Protein AF-H2B1N0-F1 (afdb_monomer_lite)

InterPro domains:
  IPR020366 INO80 complex subunit Ies5 [PF17335] (10-124)

Foldseek 3Di:
DDPVVVVVVVVVVVVVVVVVVVVVVVVVVVVVVVVVVVVVVVVVVVVVVVVVVVVVVVVPPDDDDDQDDPVVCVVPVVSVVVVVVVVVVVVVPVVDPPPPPDPPVCPVVVVCVVPDDPDPPPVD

Organism: Kazachstania africana (strain ATCC 22294 / BCRC 22015 / CBS 2517 / CECT 1963 / NBRC 1671 / NRRL Y-8276) (NCBI:txid1071382)

Secondary structure (DSSP, 8-state):
--HHHHHHHHHHHHHHHHHHHHHHHHHHHHHHHHHHHHHHHHHHHHHHHHHHHHHHHHH--S----PPPHHHHHH-GGGHHHHHHHHHHHHHHHT--------GGGHHHHHHHHHS-SSTTTT-

Radius of gyration: 36.0 Å; chains: 1; bounding box: 67×30×102 Å

pLDDT: mean 82.2, std 14.78, range [47.62, 98.19]

Structure (mmCIF, N/CA/C/O backbone):
data_AF-H2B1N0-F1
#
_entry.id   AF-H2B1N0-F1
#
loop_
_atom_site.group_PDB
_atom_site.id
_atom_site.type_symbol
_atom_site.label_atom_id
_atom_site.label_alt_id
_atom_site.label_comp_id
_atom_site.label_asym_id
_atom_site.label_entity_id
_atom_site.label_seq_id
_atom_site.pdbx_PDB_ins_code
_atom_site.Cartn_x
_atom_site.Cartn_y
_atom_site.Cartn_z
_atom_site.occupancy
_atom_site.B_iso_or_equiv
_atom_site.auth_seq_id
_atom_site.auth_comp_id
_atom_site.auth_asym_id
_atom_site.auth_atom_id
_atom_site.pdbx_PDB_model_num
ATOM 1 N N . MET A 1 1 ? 41.262 -1.307 -49.501 1.00 57.81 1 MET A N 1
ATOM 2 C CA . MET A 1 1 ? 39.839 -0.906 -49.594 1.00 57.81 1 MET A CA 1
ATOM 3 C C . MET A 1 1 ? 39.792 0.544 -50.059 1.00 57.81 1 MET A C 1
ATOM 5 O O . MET A 1 1 ? 40.590 1.319 -49.550 1.00 57.81 1 MET A O 1
ATOM 9 N N . SER A 1 2 ? 38.952 0.904 -51.036 1.00 73.31 2 SER A N 1
ATOM 10 C CA . SER A 1 2 ? 38.881 2.285 -51.556 1.00 73.31 2 SER A CA 1
ATOM 11 C C . SER A 1 2 ? 38.254 3.247 -50.542 1.00 73.31 2 SER A C 1
ATOM 13 O O . SER A 1 2 ? 37.349 2.851 -49.804 1.00 73.31 2 SER A O 1
ATOM 15 N N . SER A 1 3 ? 38.693 4.511 -50.529 1.00 78.75 3 SER A N 1
ATOM 16 C CA . SER A 1 3 ? 38.183 5.564 -49.629 1.00 78.75 3 SER A CA 1
ATOM 17 C C . SER A 1 3 ? 36.662 5.721 -49.687 1.00 78.75 3 SER A C 1
ATOM 19 O O . SER A 1 3 ? 36.022 5.949 -48.662 1.00 78.75 3 SER A O 1
ATOM 21 N N . ASP A 1 4 ? 36.070 5.517 -50.862 1.00 80.94 4 ASP A N 1
ATOM 22 C CA . ASP A 1 4 ? 34.624 5.632 -51.074 1.00 80.94 4 ASP A CA 1
ATOM 23 C C . ASP A 1 4 ? 33.834 4.535 -50.352 1.00 80.94 4 ASP A C 1
ATOM 25 O O . ASP A 1 4 ? 32.740 4.779 -49.841 1.00 80.94 4 ASP A O 1
ATOM 29 N N . SER A 1 5 ? 34.417 3.339 -50.215 1.00 84.56 5 SER A N 1
ATOM 30 C CA . SER A 1 5 ? 33.816 2.247 -49.443 1.00 84.56 5 SER A CA 1
ATOM 31 C C . SER A 1 5 ? 33.788 2.563 -47.948 1.00 84.56 5 SER A C 1
ATOM 33 O O . SER A 1 5 ? 32.838 2.186 -47.265 1.00 84.56 5 SER A O 1
ATOM 35 N N . VAL A 1 6 ? 34.818 3.242 -47.436 1.00 86.81 6 VAL A N 1
ATOM 36 C CA . VAL A 1 6 ? 34.906 3.636 -46.021 1.00 86.81 6 VAL A CA 1
ATOM 37 C C . VAL A 1 6 ? 33.927 4.771 -45.729 1.00 86.81 6 VAL A C 1
ATOM 39 O O . VAL A 1 6 ? 33.186 4.713 -44.750 1.00 86.81 6 VAL A O 1
ATOM 42 N N . ARG A 1 7 ? 33.850 5.765 -46.621 1.00 89.19 7 ARG A N 1
ATOM 43 C CA . ARG A 1 7 ? 32.903 6.880 -46.511 1.00 89.19 7 ARG A CA 1
ATOM 44 C C . ARG A 1 7 ? 31.446 6.407 -46.554 1.00 89.19 7 ARG A C 1
ATOM 46 O O . ARG A 1 7 ? 30.654 6.826 -45.717 1.00 89.19 7 ARG A O 1
ATOM 53 N N . SER A 1 8 ? 31.111 5.480 -47.456 1.00 90.81 8 SER A N 1
ATOM 54 C CA . SER A 1 8 ? 29.765 4.890 -47.529 1.00 90.81 8 SER A CA 1
ATOM 55 C C . SER A 1 8 ? 29.400 4.080 -46.277 1.00 90.81 8 SER A C 1
ATOM 57 O O . SER A 1 8 ? 28.251 4.108 -45.834 1.00 90.81 8 SER A O 1
ATOM 59 N N . ALA A 1 9 ? 30.360 3.367 -45.679 1.00 91.88 9 ALA A N 1
ATOM 60 C CA . ALA A 1 9 ? 30.131 2.649 -44.425 1.00 91.88 9 ALA A CA 1
ATOM 61 C C . ALA A 1 9 ? 29.852 3.617 -43.263 1.00 91.88 9 ALA A C 1
ATOM 63 O O . ALA A 1 9 ? 28.895 3.412 -42.516 1.00 91.88 9 ALA A O 1
ATOM 64 N N . LEU A 1 10 ? 30.629 4.699 -43.165 1.00 94.25 10 LEU A N 1
ATOM 65 C CA . LEU A 1 10 ? 30.475 5.713 -42.122 1.00 94.25 10 LEU A CA 1
ATOM 66 C C . LEU A 1 10 ? 29.132 6.452 -42.223 1.00 94.25 10 LEU A C 1
ATOM 68 O O . LEU A 1 10 ? 28.479 6.695 -41.214 1.00 94.25 10 LEU A O 1
ATOM 72 N N . GLU A 1 11 ? 28.679 6.752 -43.440 1.00 94.56 11 GLU A N 1
ATOM 73 C CA . GLU A 1 11 ? 27.386 7.401 -43.687 1.00 94.56 11 GLU A CA 1
ATOM 74 C C . GLU A 1 11 ? 26.207 6.505 -43.270 1.00 94.56 11 GLU A C 1
ATOM 76 O O . GLU A 1 11 ? 25.254 6.970 -42.640 1.00 94.56 11 GLU A O 1
ATOM 81 N N . LYS A 1 12 ? 26.308 5.190 -43.509 1.00 95.31 12 LYS A N 1
ATOM 82 C CA . LYS A 1 12 ? 25.322 4.211 -43.020 1.00 95.31 12 LYS A CA 1
ATOM 83 C C . LYS A 1 12 ? 25.310 4.108 -41.496 1.00 95.31 12 LYS A C 1
ATOM 85 O O . LYS A 1 12 ? 24.236 3.969 -40.912 1.00 95.31 12 LYS A O 1
ATOM 90 N N . GLU A 1 13 ? 26.469 4.146 -40.840 1.00 95.75 13 GLU A N 1
ATOM 91 C CA . GLU A 1 13 ? 26.529 4.148 -39.372 1.00 95.75 13 GLU A CA 1
ATOM 92 C C . GLU A 1 13 ? 25.965 5.435 -38.775 1.00 95.75 13 GLU A C 1
ATOM 94 O O . GLU A 1 13 ? 25.179 5.376 -37.827 1.00 95.75 13 GLU A O 1
ATOM 99 N N . TYR A 1 14 ? 26.282 6.581 -39.376 1.00 96.06 14 TYR A N 1
ATOM 100 C CA . TYR A 1 14 ? 25.717 7.866 -38.987 1.00 96.06 14 TYR A CA 1
ATOM 101 C C . TYR A 1 14 ? 24.187 7.858 -39.086 1.00 96.06 14 TYR A C 1
ATOM 103 O O . TYR A 1 14 ? 23.498 8.239 -38.139 1.00 96.06 14 TYR A O 1
ATOM 111 N N . GLN A 1 15 ? 23.637 7.338 -40.186 1.00 97.00 15 GLN A N 1
ATOM 112 C CA . GLN A 1 15 ? 22.190 7.245 -40.365 1.00 97.00 15 GLN A CA 1
ATOM 113 C C . GLN A 1 15 ? 21.534 6.320 -39.326 1.00 97.00 15 GLN A C 1
ATOM 115 O O . GLN A 1 15 ? 20.483 6.657 -38.780 1.00 97.00 15 GLN A O 1
ATOM 120 N N . LYS A 1 16 ? 22.168 5.187 -38.987 1.00 97.25 16 LYS A N 1
ATOM 121 C CA . LYS A 1 16 ? 21.699 4.300 -37.906 1.00 97.25 16 LYS A CA 1
ATOM 122 C C . LYS A 1 16 ? 21.692 5.004 -36.548 1.00 97.25 16 LYS A C 1
ATOM 124 O O . LYS A 1 16 ? 20.718 4.878 -35.808 1.00 97.25 16 LYS A O 1
ATOM 129 N N . LEU A 1 17 ? 22.758 5.738 -36.226 1.00 96.56 17 LEU A N 1
ATOM 130 C CA . LEU A 1 17 ? 22.866 6.500 -34.979 1.00 96.56 17 LEU A CA 1
ATOM 131 C C . LEU A 1 17 ? 21.806 7.602 -34.899 1.00 96.56 17 LEU A C 1
ATOM 133 O O . LEU A 1 17 ? 21.178 7.753 -33.854 1.00 96.56 17 LEU A O 1
ATOM 137 N N . SER A 1 18 ? 21.558 8.310 -36.002 1.00 97.25 18 SER A N 1
ATOM 138 C CA . SER A 1 18 ? 20.508 9.331 -36.081 1.00 97.25 18 SER A CA 1
ATOM 139 C C . SER A 1 18 ? 19.127 8.736 -35.805 1.00 97.25 18 SER A C 1
ATOM 141 O O . SER A 1 18 ? 18.425 9.210 -34.917 1.00 97.25 18 SER A O 1
ATOM 143 N N . LEU A 1 19 ? 18.769 7.641 -36.485 1.00 97.50 19 LEU A N 1
ATOM 144 C CA . LEU A 1 19 ? 17.485 6.963 -36.271 1.00 97.50 19 LEU A CA 1
ATOM 145 C C . LEU A 1 19 ? 17.334 6.455 -34.832 1.00 97.50 19 LEU A C 1
ATOM 147 O O . LEU A 1 19 ? 16.249 6.513 -34.253 1.00 97.50 19 LEU A O 1
ATOM 151 N N . ARG A 1 20 ? 18.425 5.960 -34.235 1.00 97.38 20 ARG A N 1
ATOM 152 C CA . ARG A 1 20 ? 18.411 5.507 -32.842 1.00 97.38 20 ARG A CA 1
ATOM 153 C C . ARG A 1 20 ? 18.217 6.667 -31.868 1.00 97.38 20 ARG A C 1
ATOM 155 O O . ARG A 1 20 ? 17.513 6.489 -30.878 1.00 97.38 20 ARG A O 1
ATOM 162 N N . ASN A 1 21 ? 18.819 7.822 -32.140 1.00 97.56 21 ASN A N 1
ATOM 163 C CA . ASN A 1 21 ? 18.639 9.029 -31.340 1.00 97.56 21 ASN A CA 1
ATOM 164 C C . ASN A 1 21 ? 17.179 9.504 -31.389 1.00 97.56 21 ASN A C 1
ATOM 166 O O . ASN A 1 21 ? 16.563 9.672 -30.339 1.00 97.56 21 ASN A O 1
ATOM 170 N N . ASP A 1 22 ? 16.585 9.581 -32.582 1.00 97.94 22 ASP A N 1
ATOM 171 C CA . ASP A 1 22 ? 15.180 9.976 -32.745 1.00 97.94 22 ASP A CA 1
ATOM 172 C C . ASP A 1 22 ? 14.224 9.067 -31.958 1.00 97.94 22 ASP A C 1
ATOM 174 O O . ASP A 1 22 ? 13.266 9.532 -31.337 1.00 97.94 22 ASP A O 1
ATOM 178 N N . GLU A 1 23 ? 14.494 7.760 -31.948 1.00 97.94 23 GLU A N 1
ATOM 179 C CA . GLU A 1 23 ? 13.719 6.796 -31.168 1.00 97.94 23 GLU A CA 1
ATOM 180 C C . GLU A 1 23 ? 13.895 6.996 -29.654 1.00 97.94 23 GLU A C 1
ATOM 182 O O . GLU A 1 23 ? 12.912 6.996 -28.914 1.00 97.94 23 GLU A O 1
ATOM 187 N N . LEU A 1 24 ? 15.123 7.233 -29.181 1.00 97.94 24 LEU A N 1
ATOM 188 C CA . LEU A 1 24 ? 15.382 7.520 -27.765 1.00 97.94 24 LEU A CA 1
ATOM 189 C C . LEU A 1 24 ? 14.677 8.801 -27.304 1.00 97.94 24 LEU A C 1
ATOM 191 O O . LEU A 1 24 ? 14.105 8.823 -26.215 1.00 97.94 24 LEU A O 1
ATOM 195 N N . VAL A 1 25 ? 14.651 9.841 -28.138 1.00 98.00 25 VAL A N 1
ATOM 196 C CA . VAL A 1 25 ? 13.931 11.091 -27.844 1.00 98.00 25 VAL A CA 1
ATOM 197 C C . VAL A 1 25 ? 12.426 10.842 -27.715 1.00 98.00 25 VAL A C 1
ATOM 199 O O . VAL A 1 25 ? 11.787 11.344 -26.783 1.00 98.00 25 VAL A O 1
ATOM 202 N N . LYS A 1 26 ? 11.840 10.027 -28.602 1.00 97.88 26 LYS A N 1
ATOM 203 C CA . LYS A 1 26 ? 10.420 9.643 -28.502 1.00 97.88 26 LYS A CA 1
ATOM 204 C C . LYS A 1 26 ? 10.135 8.883 -27.209 1.00 97.88 26 LYS A C 1
ATOM 206 O O . LYS A 1 26 ? 9.147 9.191 -26.532 1.00 97.88 26 LYS A O 1
ATOM 211 N N . GLN A 1 27 ? 11.000 7.941 -26.845 1.00 98.19 27 GLN A N 1
ATOM 212 C CA . GLN A 1 27 ? 10.868 7.157 -25.616 1.00 98.19 27 GLN A CA 1
ATOM 213 C C . GLN A 1 27 ? 10.975 8.037 -24.367 1.00 98.19 27 GLN A C 1
ATOM 215 O O . GLN A 1 27 ? 10.097 7.956 -23.509 1.00 98.19 27 GLN A O 1
ATOM 220 N N . ASP A 1 28 ? 11.954 8.9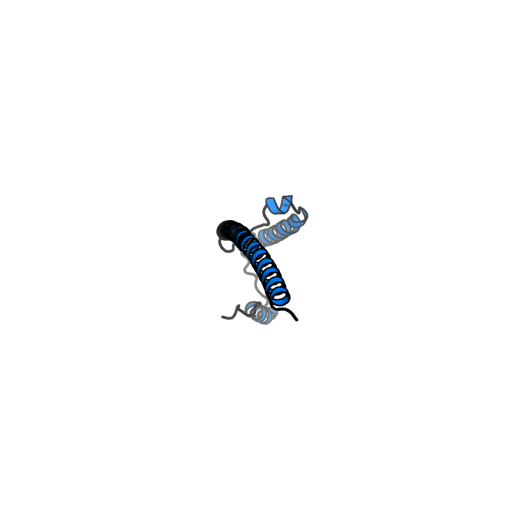44 -24.299 1.00 97.81 28 ASP A N 1
ATOM 221 C CA . ASP A 1 28 ? 12.093 9.885 -23.177 1.00 97.81 28 ASP A CA 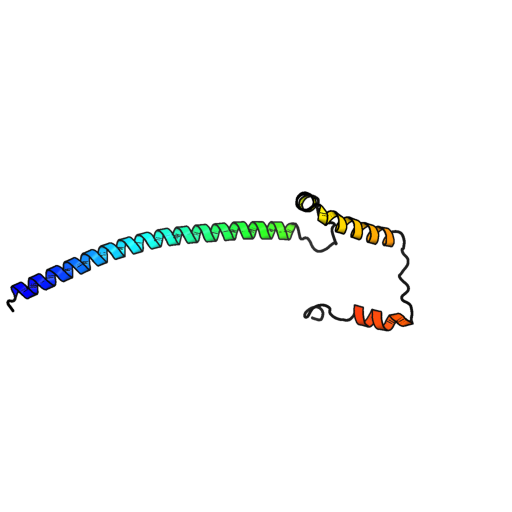1
ATOM 222 C C . ASP A 1 28 ? 10.840 10.760 -23.024 1.00 97.81 28 ASP A C 1
ATOM 224 O O . ASP A 1 28 ? 10.283 10.900 -21.931 1.00 97.81 28 ASP A O 1
ATOM 228 N N . SER A 1 29 ? 10.315 11.279 -24.139 1.00 97.38 29 SER A N 1
ATOM 229 C CA . SER A 1 29 ? 9.094 12.091 -24.118 1.00 97.38 29 SER A CA 1
ATOM 230 C C . SER A 1 29 ? 7.865 11.314 -23.622 1.00 97.38 29 SER A C 1
ATOM 232 O O . SER A 1 29 ? 6.998 11.882 -22.951 1.00 97.38 29 SER A O 1
ATOM 234 N N . THR A 1 30 ? 7.796 10.015 -23.925 1.00 98.00 30 THR A N 1
ATOM 235 C CA . THR A 1 30 ? 6.703 9.127 -23.509 1.00 98.00 30 THR A CA 1
ATOM 236 C C . THR A 1 30 ? 6.819 8.803 -22.024 1.00 98.00 30 THR A C 1
ATOM 238 O O . THR A 1 30 ? 5.874 9.040 -21.269 1.00 98.00 30 THR A O 1
ATOM 241 N N . LEU A 1 31 ? 8.008 8.393 -21.577 1.00 98.12 31 LEU A N 1
ATOM 242 C CA . LEU A 1 31 ? 8.288 8.069 -20.178 1.00 98.12 31 LEU A CA 1
ATOM 243 C C . LEU A 1 31 ? 8.023 9.255 -19.249 1.00 98.12 31 LEU A C 1
ATOM 245 O O . LEU A 1 31 ? 7.417 9.087 -18.191 1.00 98.12 31 LEU A O 1
ATOM 249 N N . ARG A 1 32 ? 8.383 10.480 -19.651 1.00 97.81 32 ARG A N 1
ATOM 250 C CA . ARG A 1 32 ? 8.068 11.688 -18.867 1.00 97.81 32 ARG A CA 1
ATOM 251 C C . ARG A 1 32 ? 6.563 11.880 -18.664 1.00 97.81 32 ARG A C 1
ATOM 253 O O . ARG A 1 32 ? 6.132 12.251 -17.566 1.00 97.81 32 ARG A O 1
ATOM 260 N N . LYS A 1 33 ? 5.750 11.628 -19.696 1.00 97.62 33 LYS A N 1
ATOM 261 C CA . LYS A 1 33 ? 4.281 11.745 -19.614 1.00 97.62 33 LYS A CA 1
ATOM 262 C C . LYS A 1 33 ? 3.686 10.668 -18.710 1.00 97.62 33 LYS A C 1
ATOM 264 O O . LYS A 1 33 ? 2.818 10.971 -17.884 1.00 97.62 33 LYS A O 1
ATOM 269 N N . GLU A 1 34 ? 4.164 9.436 -18.844 1.00 97.75 34 GLU A N 1
ATOM 270 C CA . GLU A 1 34 ? 3.741 8.308 -18.013 1.00 97.75 34 GLU A CA 1
ATOM 271 C C . GLU A 1 34 ? 4.106 8.530 -16.545 1.00 97.75 34 GLU A C 1
ATOM 273 O O . GLU A 1 34 ? 3.233 8.438 -15.681 1.00 97.75 34 GLU A O 1
ATOM 278 N N . TYR A 1 35 ? 5.345 8.943 -16.264 1.00 98.12 35 TYR A N 1
ATOM 279 C CA . TYR A 1 35 ? 5.808 9.267 -14.914 1.00 98.12 35 TYR A CA 1
ATOM 280 C C . TYR A 1 35 ? 4.972 10.378 -14.272 1.00 98.12 35 TYR A C 1
ATOM 282 O O . TYR A 1 35 ? 4.490 10.230 -13.150 1.00 98.12 35 TYR A O 1
ATOM 290 N N . THR A 1 36 ? 4.716 11.467 -15.002 1.00 97.75 36 THR A N 1
ATOM 291 C CA . THR A 1 36 ? 3.871 12.568 -14.505 1.00 97.75 36 THR A CA 1
ATOM 292 C C . THR A 1 36 ? 2.456 12.086 -14.174 1.00 97.75 36 THR A C 1
ATOM 294 O O . THR A 1 36 ? 1.848 12.511 -13.188 1.00 97.75 36 THR A O 1
ATOM 297 N N . THR A 1 37 ? 1.915 11.181 -14.989 1.00 98.00 37 THR A N 1
ATOM 298 C CA . THR A 1 37 ?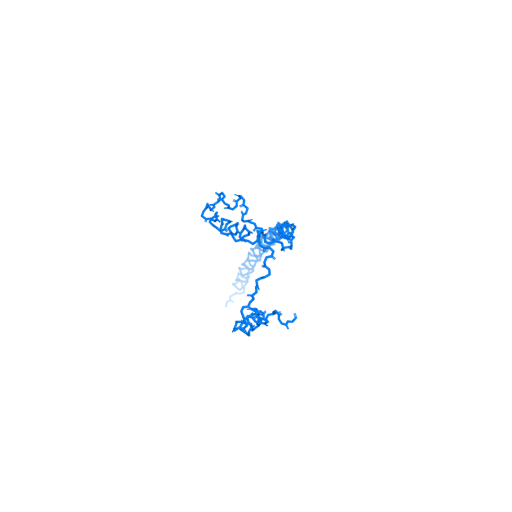 0.589 10.597 -14.766 1.00 98.00 37 THR A CA 1
ATOM 299 C C . THR A 1 37 ? 0.578 9.685 -13.545 1.00 98.00 37 THR A C 1
ATOM 301 O O . THR A 1 37 ? -0.347 9.767 -12.734 1.00 98.00 37 THR A O 1
ATOM 304 N N . LEU A 1 38 ? 1.603 8.848 -13.390 1.00 97.94 38 LEU A N 1
ATOM 305 C CA . LEU A 1 38 ? 1.762 7.971 -12.236 1.00 97.94 38 LEU A CA 1
ATOM 306 C C . LEU A 1 38 ? 1.884 8.779 -10.942 1.00 97.94 38 LEU A C 1
ATOM 308 O O . LEU A 1 38 ? 1.162 8.500 -9.988 1.00 97.94 38 LEU A O 1
ATOM 312 N N . LEU A 1 39 ? 2.716 9.823 -10.940 1.00 97.88 39 LEU A N 1
ATOM 313 C CA . LEU A 1 39 ? 2.889 10.712 -9.794 1.00 97.88 39 LEU A CA 1
ATOM 314 C C . LEU A 1 39 ? 1.554 11.333 -9.366 1.00 97.88 39 LEU A C 1
ATOM 316 O O . LEU A 1 39 ? 1.191 11.267 -8.195 1.00 97.88 39 LEU A O 1
ATOM 320 N N . ARG A 1 40 ? 0.769 11.854 -10.320 1.00 97.44 40 ARG A N 1
ATOM 321 C CA . ARG A 1 40 ? -0.557 12.425 -10.032 1.00 97.44 40 ARG A CA 1
ATOM 322 C C . ARG A 1 40 ? -1.503 11.400 -9.400 1.00 97.44 40 ARG A C 1
ATOM 324 O O . ARG A 1 40 ? -2.211 11.728 -8.450 1.00 97.44 40 ARG A O 1
ATOM 331 N N . LYS A 1 41 ? -1.516 10.166 -9.914 1.00 97.69 41 LYS A N 1
ATOM 332 C CA . LYS A 1 41 ? -2.339 9.078 -9.361 1.00 97.69 41 LYS A CA 1
ATOM 333 C C . LYS A 1 41 ? -1.896 8.703 -7.945 1.00 97.69 41 LYS A C 1
ATOM 335 O O . LYS A 1 41 ? -2.747 8.579 -7.070 1.00 97.69 41 LYS A O 1
ATOM 340 N N . ALA A 1 42 ? -0.590 8.579 -7.709 1.00 96.38 42 ALA A N 1
ATOM 341 C CA . ALA A 1 42 ? -0.036 8.271 -6.393 1.00 96.38 42 ALA A CA 1
ATOM 342 C C . ALA A 1 42 ? -0.372 9.362 -5.365 1.00 96.38 42 ALA A C 1
ATOM 344 O O . ALA A 1 42 ? -0.845 9.050 -4.274 1.00 96.38 42 ALA A O 1
ATOM 345 N N . SER A 1 43 ? -0.225 10.640 -5.732 1.00 96.06 43 SER A N 1
ATOM 346 C CA . SER A 1 43 ? -0.625 11.758 -4.871 1.00 96.06 43 SER A CA 1
ATOM 347 C C . SER A 1 43 ? -2.124 11.747 -4.574 1.00 96.06 43 SER A C 1
ATOM 349 O O . SER A 1 43 ? -2.512 11.918 -3.424 1.00 96.06 43 SER A O 1
ATOM 351 N N . SER A 1 44 ? -2.969 11.485 -5.578 1.00 96.44 44 SER A N 1
ATOM 352 C CA . SER A 1 44 ? -4.418 11.376 -5.375 1.00 96.44 44 SER A CA 1
ATOM 353 C C . SER A 1 44 ? -4.779 10.255 -4.400 1.00 96.44 44 SER A C 1
ATOM 355 O O . SER A 1 44 ? -5.631 10.458 -3.538 1.00 96.44 44 SER A O 1
ATOM 357 N N . LEU A 1 45 ? -4.141 9.086 -4.517 1.00 95.12 45 LEU A N 1
ATOM 358 C CA . LEU A 1 45 ? -4.349 7.971 -3.590 1.00 95.12 45 LEU A CA 1
ATOM 359 C C . LEU A 1 45 ? -3.925 8.348 -2.170 1.00 95.12 45 LEU A C 1
ATOM 361 O O . LEU A 1 45 ? -4.701 8.155 -1.240 1.00 95.12 45 LEU A O 1
ATOM 365 N N . ALA A 1 46 ? -2.745 8.951 -2.008 1.00 92.81 46 ALA A N 1
ATOM 366 C CA . ALA A 1 46 ? -2.265 9.409 -0.707 1.00 92.81 46 ALA A CA 1
ATOM 367 C C . ALA A 1 46 ? -3.220 10.432 -0.064 1.00 92.81 46 ALA A C 1
ATOM 369 O O . ALA A 1 46 ? -3.491 10.356 1.132 1.00 92.81 46 ALA A O 1
ATOM 370 N N . SER A 1 47 ? -3.780 11.358 -0.851 1.00 92.31 47 SER A N 1
ATOM 371 C CA . SER A 1 47 ? -4.781 12.312 -0.362 1.00 92.31 47 SER A CA 1
ATOM 372 C C . SER A 1 47 ? -6.070 11.630 0.099 1.00 92.31 47 SER A C 1
ATOM 374 O O . SER A 1 47 ? -6.587 11.978 1.158 1.00 92.31 47 SER A O 1
ATOM 376 N N . VAL A 1 48 ? -6.583 10.656 -0.661 1.00 93.12 48 VAL A N 1
ATOM 377 C CA . VAL A 1 48 ? -7.789 9.902 -0.276 1.00 93.12 48 VAL A CA 1
ATOM 378 C C . VAL A 1 48 ? -7.546 9.112 1.007 1.00 93.12 48 VAL A C 1
ATOM 380 O O . VAL A 1 48 ? -8.361 9.197 1.923 1.00 93.12 48 VAL A O 1
ATOM 383 N N . LEU A 1 49 ? -6.417 8.404 1.096 1.00 89.25 49 LEU A N 1
ATOM 384 C CA . LEU A 1 49 ? -6.047 7.637 2.286 1.00 89.25 49 LEU A CA 1
ATOM 385 C C . LEU A 1 49 ? -5.930 8.540 3.513 1.00 89.25 49 LEU A C 1
ATOM 387 O O . LEU A 1 49 ? -6.550 8.252 4.526 1.00 89.25 49 LEU A O 1
ATOM 391 N N . LYS A 1 50 ? -5.266 9.695 3.395 1.00 84.31 50 LYS A N 1
ATOM 392 C CA . LYS A 1 50 ? -5.164 10.660 4.498 1.00 84.31 50 LYS A CA 1
ATOM 393 C C . LYS A 1 50 ? -6.536 11.128 4.996 1.00 84.31 50 LYS A C 1
ATOM 395 O O . LYS A 1 50 ? -6.743 11.234 6.198 1.00 84.31 50 LYS A O 1
ATOM 400 N N . VAL A 1 51 ? -7.478 11.401 4.090 1.00 88.19 51 VAL A N 1
ATOM 401 C CA . VAL A 1 51 ? -8.851 11.783 4.468 1.00 88.19 51 VAL A CA 1
ATOM 402 C C . VAL A 1 51 ? -9.586 10.624 5.140 1.00 88.19 51 VAL A C 1
ATOM 404 O O . VAL A 1 51 ? -10.345 10.852 6.080 1.00 88.19 51 VAL A O 1
ATOM 407 N N . MET A 1 52 ? -9.392 9.391 4.666 1.00 82.44 52 MET A N 1
ATOM 408 C CA . MET A 1 52 ? -9.965 8.207 5.307 1.00 82.44 52 MET A CA 1
ATOM 409 C C . MET A 1 52 ? -9.398 8.013 6.713 1.00 82.44 52 MET A C 1
ATOM 411 O O . MET A 1 52 ? -10.183 7.830 7.636 1.00 82.44 52 MET A O 1
ATOM 415 N N . ASP A 1 53 ? -8.083 8.137 6.883 1.00 76.31 53 ASP A N 1
ATOM 416 C CA . ASP A 1 53 ? -7.407 8.025 8.176 1.00 76.31 53 ASP A CA 1
ATOM 417 C C . ASP A 1 53 ? -7.871 9.110 9.151 1.00 76.31 53 ASP A C 1
ATOM 419 O O . ASP A 1 53 ? -8.142 8.808 10.306 1.00 76.31 53 ASP A O 1
ATOM 423 N N . SER A 1 54 ? -8.040 10.360 8.702 1.00 72.81 54 SER A N 1
ATOM 424 C CA . SER A 1 54 ? -8.596 11.426 9.551 1.00 72.81 54 SER A CA 1
ATOM 425 C C . SER A 1 54 ? -10.036 11.130 9.979 1.00 72.81 54 SER A C 1
ATOM 427 O O . SER A 1 54 ? -10.359 11.275 11.150 1.00 72.81 54 SER A O 1
ATOM 429 N N . LYS A 1 55 ? -10.887 10.634 9.071 1.00 70.81 55 LYS A N 1
ATOM 430 C CA . LYS A 1 55 ? -12.262 10.225 9.411 1.00 70.81 55 LYS A CA 1
ATOM 431 C C . LYS A 1 55 ? -12.303 9.028 10.359 1.00 70.81 55 LYS A C 1
ATOM 433 O O . LYS A 1 55 ? -13.189 8.950 11.201 1.00 70.81 55 LYS A O 1
ATOM 438 N N . LEU A 1 56 ? -11.375 8.087 10.205 1.00 62.44 56 LEU A N 1
ATOM 439 C CA . LEU A 1 56 ? -11.209 6.955 11.113 1.00 62.44 56 LEU A CA 1
ATOM 440 C C . LEU A 1 56 ? -10.720 7.429 12.483 1.00 62.44 56 LEU A C 1
ATOM 442 O O . LEU A 1 56 ? -11.255 6.984 13.486 1.00 62.44 56 LEU A O 1
ATOM 446 N N . ALA A 1 57 ? -9.777 8.369 12.539 1.00 60.22 57 ALA A N 1
ATOM 447 C CA . ALA A 1 57 ? -9.298 8.959 13.786 1.00 60.22 57 ALA A CA 1
ATOM 448 C C . ALA A 1 57 ? -10.396 9.753 14.518 1.00 60.22 57 ALA A C 1
ATOM 450 O O . ALA A 1 57 ? -10.508 9.638 15.730 1.00 60.22 57 ALA A O 1
ATOM 451 N N . GLU A 1 58 ? -11.251 10.483 13.794 1.00 61.59 58 GLU A N 1
ATOM 452 C CA . GLU A 1 58 ? -12.447 11.143 14.352 1.00 61.59 58 GLU A CA 1
ATOM 453 C C . GLU A 1 58 ? -13.498 10.134 14.859 1.00 61.59 58 GLU A C 1
ATOM 455 O O . GLU A 1 58 ? -14.237 10.416 15.797 1.00 61.59 58 GLU A O 1
ATOM 460 N N . GLN A 1 59 ? -13.582 8.942 14.257 1.00 57.06 59 GLN A N 1
ATOM 461 C CA . GLN A 1 59 ? -14.449 7.850 14.730 1.00 57.06 59 GLN A CA 1
ATOM 462 C C . GLN A 1 59 ? -13.834 7.071 15.901 1.00 57.06 59 GLN A C 1
ATOM 464 O O . GLN A 1 59 ? -14.563 6.485 16.704 1.00 57.06 59 GLN A O 1
ATOM 469 N N . CYS A 1 60 ? -12.509 7.094 16.001 1.00 48.03 60 CYS A N 1
ATOM 470 C CA . CYS A 1 60 ? -11.707 6.534 17.075 1.00 48.03 60 CYS A CA 1
ATOM 471 C C . CYS A 1 60 ? -11.355 7.616 18.107 1.00 48.03 60 CYS A C 1
ATOM 473 O O . CYS A 1 60 ? -10.200 7.746 18.510 1.00 48.03 60 CYS A O 1
ATOM 475 N N . GLU A 1 61 ? -12.343 8.382 18.577 1.00 55.28 61 GLU A N 1
ATOM 476 C CA . GLU A 1 61 ? -12.217 8.984 19.904 1.00 55.28 61 GLU A CA 1
ATOM 477 C C . GLU A 1 61 ? -12.137 7.846 20.932 1.00 55.28 61 GLU A C 1
ATOM 479 O O . GLU A 1 61 ? -13.118 7.151 21.201 1.00 55.28 61 GLU A O 1
ATOM 484 N N . ILE A 1 62 ? -10.906 7.615 21.385 1.00 52.31 62 ILE A N 1
ATOM 485 C CA . ILE A 1 62 ? -10.457 7.026 22.650 1.00 52.31 62 ILE A CA 1
ATOM 486 C C . ILE A 1 62 ? -11.586 6.377 23.478 1.00 52.31 62 ILE A C 1
ATOM 488 O O . ILE A 1 62 ? -12.296 7.018 24.248 1.00 52.31 62 ILE A O 1
ATOM 492 N N . GLU A 1 63 ? -11.701 5.063 23.273 1.00 50.44 63 GLU A N 1
ATOM 493 C CA . GLU A 1 63 ? -11.792 4.022 24.308 1.00 50.44 63 GLU A CA 1
ATOM 494 C C . GLU A 1 63 ? -12.837 4.188 25.418 1.00 50.44 63 GLU A C 1
ATOM 496 O O . GLU A 1 63 ? -12.536 4.127 26.606 1.00 50.44 63 GLU A O 1
ATOM 501 N N . GLN A 1 64 ? -14.113 4.225 25.042 1.00 57.75 64 GLN A N 1
ATOM 502 C CA . GLN A 1 64 ? -15.050 3.389 25.794 1.00 57.75 64 GLN A CA 1
ATOM 503 C C . GLN A 1 64 ? -15.336 2.129 24.981 1.00 57.75 64 GLN A C 1
ATOM 505 O O . GLN A 1 64 ? -15.569 2.246 23.772 1.00 57.75 64 GLN A O 1
ATOM 510 N N . PRO A 1 65 ? -15.301 0.932 25.598 1.00 64.94 65 PRO A N 1
ATOM 511 C CA . PRO A 1 65 ? -15.763 -0.285 24.950 1.00 64.94 65 PRO A CA 1
ATOM 512 C C . PRO A 1 65 ? -17.173 -0.054 24.399 1.00 64.94 65 PRO A C 1
ATOM 514 O O . PRO A 1 65 ? -18.107 0.234 25.144 1.00 64.94 65 PRO A O 1
ATOM 517 N N . LYS A 1 66 ? -17.317 -0.120 23.075 1.00 72.56 66 LYS A N 1
ATOM 518 C CA . LYS A 1 66 ? -18.599 0.031 22.378 1.00 72.56 66 LYS A CA 1
ATOM 519 C C . LYS A 1 66 ? -19.007 -1.314 21.800 1.00 72.56 66 LYS A C 1
ATOM 521 O O . LYS A 1 66 ? -18.162 -2.095 21.363 1.00 72.56 66 LYS A O 1
ATOM 526 N N . LEU A 1 67 ? -20.313 -1.552 21.759 1.00 85.31 67 LEU A N 1
ATOM 527 C CA . LEU A 1 67 ? -20.879 -2.694 21.052 1.00 85.31 67 LEU A CA 1
ATOM 528 C C . LEU A 1 67 ? -20.549 -2.615 19.555 1.00 85.31 67 LEU A C 1
ATOM 530 O O . LEU A 1 67 ? -20.398 -1.532 18.977 1.00 85.31 67 LEU A O 1
ATOM 534 N N . ILE A 1 68 ? -20.468 -3.778 18.917 1.00 86.56 68 ILE A N 1
ATOM 535 C CA . ILE A 1 68 ? -20.292 -3.902 17.472 1.00 86.56 68 ILE A CA 1
ATOM 536 C C . ILE A 1 68 ? -21.478 -3.219 16.789 1.00 86.56 68 ILE A C 1
ATOM 538 O O . ILE A 1 68 ? -22.630 -3.579 17.024 1.00 86.56 68 ILE A O 1
ATOM 542 N N . GLY A 1 69 ? -21.197 -2.230 15.940 1.00 84.69 69 GLY A N 1
ATOM 543 C CA . GLY A 1 69 ? -22.237 -1.409 15.326 1.00 84.69 69 GLY A CA 1
ATOM 544 C C . GLY A 1 69 ? -23.074 -2.138 14.268 1.00 84.69 69 GLY A C 1
ATOM 545 O O . GLY A 1 69 ? -22.588 -3.014 13.547 1.00 84.69 69 GLY A O 1
ATOM 546 N N . ASP A 1 70 ? -24.311 -1.673 14.082 1.00 82.88 70 ASP A N 1
ATOM 547 C CA . ASP A 1 70 ? -25.311 -2.237 13.157 1.00 82.88 70 ASP A CA 1
ATOM 548 C C . ASP A 1 70 ? -24.819 -2.413 11.720 1.00 82.88 70 ASP A C 1
ATOM 550 O O . ASP A 1 70 ? -25.246 -3.316 11.000 1.00 82.88 70 ASP A O 1
ATOM 554 N N . ARG A 1 71 ? -23.907 -1.548 11.269 1.00 84.25 71 ARG A N 1
ATOM 555 C CA . ARG A 1 71 ? -23.319 -1.655 9.931 1.00 84.25 71 ARG A CA 1
ATOM 556 C C . ARG A 1 71 ? -22.515 -2.946 9.771 1.00 84.25 71 ARG A C 1
ATOM 558 O O . ARG A 1 71 ? -22.609 -3.578 8.722 1.00 84.25 71 ARG A O 1
ATOM 565 N N . ALA A 1 72 ? -21.737 -3.319 10.784 1.00 82.88 72 ALA A N 1
A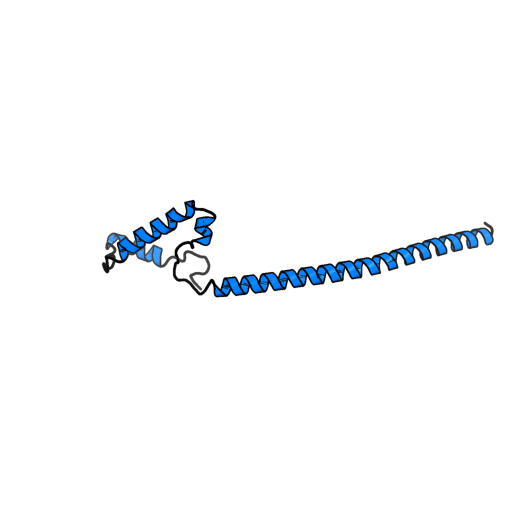TOM 566 C CA . ALA A 1 72 ? -20.959 -4.552 10.778 1.00 82.88 72 ALA A CA 1
ATOM 567 C C . ALA A 1 72 ? -21.872 -5.775 10.952 1.00 82.88 72 ALA A C 1
ATOM 569 O O . ALA A 1 72 ? -21.709 -6.756 10.230 1.00 82.88 72 ALA A O 1
ATOM 570 N N . LEU A 1 73 ? -22.896 -5.675 11.807 1.00 88.50 73 LEU A N 1
ATOM 571 C CA . LEU A 1 73 ? -23.894 -6.734 12.010 1.00 88.50 73 LEU A CA 1
ATOM 572 C C . LEU A 1 73 ? -24.693 -7.051 10.736 1.00 88.50 73 LEU A C 1
ATOM 574 O O . LEU A 1 73 ? -24.978 -8.213 10.457 1.00 88.50 73 LEU A O 1
ATOM 578 N N . LYS A 1 74 ? -24.999 -6.041 9.911 1.00 87.50 74 LYS A N 1
ATOM 579 C CA . LYS A 1 74 ? -25.641 -6.246 8.599 1.00 87.50 74 LYS A CA 1
ATOM 580 C C . LYS A 1 74 ? -24.769 -7.026 7.615 1.00 87.50 74 LYS A C 1
ATOM 582 O O . LYS A 1 74 ? -25.308 -7.716 6.757 1.00 87.50 74 LYS A O 1
ATOM 587 N N . LEU A 1 75 ? -23.445 -6.889 7.706 1.00 87.50 75 LEU A N 1
ATOM 588 C CA . LEU A 1 75 ? -22.502 -7.614 6.850 1.00 87.50 75 LEU A CA 1
ATOM 589 C C . LEU A 1 75 ? -22.252 -9.031 7.373 1.00 87.50 75 LEU A C 1
ATOM 591 O O . LEU A 1 75 ? -22.173 -9.968 6.582 1.00 87.50 75 LEU A O 1
ATOM 595 N N . VAL A 1 76 ? -22.136 -9.184 8.694 1.0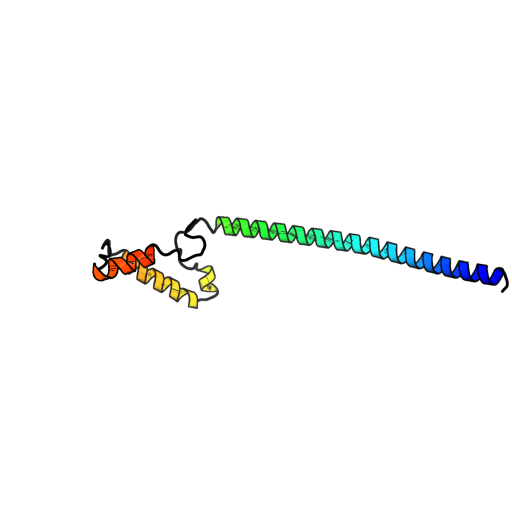0 90.62 76 VAL A N 1
ATOM 596 C CA . VAL A 1 76 ? -21.872 -10.465 9.355 1.00 90.62 76 VAL A CA 1
ATOM 597 C C . VAL A 1 76 ? -22.779 -10.598 10.584 1.00 90.62 76 VAL A C 1
ATOM 599 O O . VAL A 1 76 ? -22.399 -10.181 11.680 1.00 90.62 76 VAL A O 1
ATOM 602 N N . PRO A 1 77 ? -23.960 -11.229 10.438 1.00 89.75 77 PRO A N 1
ATOM 603 C CA . PRO A 1 77 ? -24.918 -11.375 11.537 1.00 89.75 77 PRO A CA 1
ATOM 604 C C . PRO A 1 77 ? -24.389 -12.193 12.720 1.00 89.75 77 PRO A C 1
ATOM 606 O O . PRO A 1 77 ? -24.807 -11.980 13.852 1.00 89.75 77 PRO A O 1
ATOM 609 N N . GLY A 1 78 ? -23.433 -13.099 12.484 1.00 89.50 78 GLY A N 1
ATOM 610 C CA . GLY A 1 78 ? -22.815 -13.911 13.539 1.00 89.50 78 GLY A CA 1
ATOM 611 C C . GLY A 1 78 ? -22.074 -13.093 14.603 1.00 89.50 78 GLY A C 1
ATOM 612 O O . GLY A 1 78 ? -21.870 -13.584 15.709 1.00 89.50 78 GLY A O 1
ATOM 613 N N . LEU A 1 79 ? -21.725 -11.836 14.308 1.00 88.56 79 LEU A N 1
ATOM 614 C CA . LEU A 1 79 ? -21.099 -10.937 15.278 1.00 88.56 79 LEU A CA 1
ATOM 615 C C . LEU A 1 79 ? -22.057 -10.492 16.396 1.00 88.56 79 LEU A C 1
ATOM 617 O O . LEU A 1 79 ? -21.588 -10.036 17.436 1.00 88.56 79 LEU A O 1
ATOM 621 N N . GLN A 1 80 ? -23.374 -10.666 16.222 1.00 90.69 80 GLN A N 1
ATOM 622 C CA . GLN A 1 80 ? -24.376 -10.334 17.240 1.00 90.69 80 GLN A CA 1
ATOM 623 C C . GLN A 1 80 ? -24.125 -11.073 18.558 1.00 90.69 80 GLN A C 1
ATOM 625 O O . GLN A 1 80 ? -24.284 -10.487 19.624 1.00 90.69 80 GLN A O 1
ATOM 630 N N . TRP A 1 81 ? -23.640 -12.317 18.481 1.00 92.38 81 TRP A N 1
ATOM 631 C CA . TRP A 1 81 ? -23.339 -13.136 19.653 1.00 92.38 81 TRP A CA 1
ATOM 632 C C . TRP A 1 81 ? -22.407 -12.421 20.643 1.00 92.38 81 TRP A C 1
ATOM 634 O O . TRP A 1 81 ? -22.625 -12.494 21.848 1.00 92.38 81 TRP A O 1
ATOM 644 N N . TYR A 1 82 ? -21.410 -11.677 20.150 1.00 88.56 82 TYR A N 1
ATOM 645 C CA . TYR A 1 82 ? -20.481 -10.935 21.007 1.00 88.56 82 TYR A CA 1
ATOM 646 C C . TYR A 1 82 ? -21.160 -9.771 21.725 1.00 88.56 82 TYR A C 1
ATOM 648 O O . TYR A 1 82 ? -20.913 -9.568 22.910 1.00 88.56 82 TYR A O 1
ATOM 656 N N . ASN A 1 83 ? -22.043 -9.038 21.040 1.00 91.50 83 ASN A N 1
ATOM 657 C CA . ASN A 1 83 ? -22.833 -7.988 21.682 1.00 91.50 83 ASN A CA 1
ATOM 658 C C . ASN A 1 83 ? -23.726 -8.573 22.778 1.00 91.50 83 ASN A C 1
ATOM 660 O O . ASN A 1 83 ? -23.824 -7.995 23.857 1.00 91.50 83 ASN A O 1
ATOM 664 N N . ASP A 1 84 ? -24.328 -9.736 22.525 1.00 90.44 84 ASP A N 1
ATOM 665 C CA . ASP A 1 84 ? -25.164 -10.424 23.506 1.00 90.44 84 ASP A CA 1
ATOM 666 C C . ASP A 1 84 ? -24.342 -10.854 24.733 1.00 90.44 84 ASP A C 1
ATOM 668 O O . ASP A 1 84 ? -24.785 -10.652 25.861 1.00 90.44 84 ASP A O 1
ATOM 672 N N . GLN A 1 85 ? -23.121 -11.375 24.540 1.00 86.62 85 GLN A N 1
ATOM 673 C CA . GLN A 1 85 ? -22.226 -11.717 25.654 1.00 86.62 85 GLN A CA 1
ATOM 674 C C . GLN A 1 85 ? -21.809 -10.489 26.465 1.00 86.62 85 GLN A C 1
ATOM 676 O O . GLN A 1 85 ? -21.844 -10.530 27.691 1.00 86.62 85 GLN A O 1
ATOM 681 N N . ILE A 1 86 ? -21.440 -9.392 25.799 1.00 85.25 86 ILE A N 1
ATOM 682 C CA . ILE A 1 86 ? -21.064 -8.146 26.479 1.00 85.25 86 ILE A CA 1
ATOM 683 C C . ILE A 1 86 ? -22.241 -7.640 27.316 1.00 85.25 86 ILE A C 1
ATOM 685 O O . ILE A 1 86 ? -22.061 -7.337 28.488 1.00 85.25 86 ILE A O 1
ATOM 689 N N . ASN A 1 87 ? -23.454 -7.635 26.758 1.00 85.81 87 ASN A N 1
ATOM 690 C CA . ASN A 1 87 ? -24.650 -7.206 27.479 1.00 85.81 87 ASN A CA 1
ATOM 691 C C . ASN A 1 87 ? -24.963 -8.089 28.692 1.00 85.81 87 ASN A C 1
ATOM 693 O O . ASN A 1 87 ? -25.354 -7.556 29.725 1.00 85.81 87 ASN A O 1
ATOM 697 N N . LEU A 1 88 ? -24.782 -9.410 28.594 1.00 83.06 88 LEU A N 1
ATOM 698 C CA . LEU A 1 88 ? -24.956 -10.316 29.736 1.00 83.06 88 LEU A CA 1
ATOM 699 C C . LEU A 1 88 ? -23.992 -9.970 30.873 1.00 83.06 88 LEU A C 1
ATOM 701 O O . LEU A 1 88 ? -24.406 -9.884 32.025 1.00 83.06 88 LEU A O 1
ATOM 705 N N . VAL A 1 89 ? -22.726 -9.733 30.530 1.00 78.94 89 VAL A N 1
ATOM 706 C CA . VAL A 1 89 ? -21.680 -9.363 31.485 1.00 78.94 89 VAL A CA 1
ATOM 707 C C . VAL A 1 89 ? -21.989 -7.999 32.115 1.00 78.94 89 VAL A C 1
ATOM 709 O O . VAL A 1 89 ? -22.011 -7.878 33.337 1.00 78.94 89 VAL A O 1
ATOM 712 N N . THR A 1 90 ? -22.315 -6.984 31.314 1.00 74.00 90 THR A N 1
ATOM 713 C CA . THR A 1 90 ? -22.665 -5.646 31.818 1.00 74.00 90 THR A CA 1
ATOM 714 C C . THR A 1 90 ? -23.909 -5.674 32.710 1.00 74.00 90 THR A C 1
ATOM 716 O O . THR A 1 90 ? -23.883 -5.114 33.797 1.00 74.00 90 THR A O 1
ATOM 719 N N . GLN A 1 91 ? -24.964 -6.401 32.328 1.00 70.94 91 GLN A N 1
ATOM 720 C CA . GLN A 1 91 ? -26.176 -6.536 33.148 1.00 70.94 91 GLN A CA 1
ATOM 721 C C . GLN A 1 91 ? -25.938 -7.295 34.456 1.00 70.94 91 GLN A C 1
ATOM 723 O O . GLN A 1 91 ? -26.600 -7.004 35.452 1.00 70.94 91 GLN A O 1
ATOM 728 N N . SER A 1 92 ? -25.015 -8.264 34.468 1.00 64.38 92 SER A N 1
ATOM 729 C CA . SER A 1 92 ? -24.627 -8.939 35.709 1.00 64.38 92 SER A CA 1
ATOM 730 C C . SER A 1 92 ? -23.844 -8.030 36.659 1.00 64.38 92 SER A C 1
ATOM 732 O O . SER A 1 92 ? -23.957 -8.207 37.861 1.00 64.38 92 SER A O 1
ATOM 734 N N . PHE A 1 93 ? -23.113 -7.037 36.142 1.00 59.84 93 PHE A N 1
ATOM 735 C CA . PHE A 1 93 ? -22.321 -6.111 36.959 1.00 59.84 93 PHE A CA 1
ATOM 736 C C . PHE A 1 93 ? -23.068 -4.828 37.357 1.00 59.84 93 PHE A C 1
ATOM 738 O O . PHE A 1 93 ? -22.805 -4.291 38.425 1.00 59.84 93 PHE A O 1
ATOM 745 N N . ASP A 1 94 ? -24.030 -4.345 36.564 1.00 57.59 94 ASP A N 1
ATOM 746 C CA . ASP A 1 94 ? -24.799 -3.130 36.895 1.00 57.59 94 ASP A CA 1
ATOM 747 C C . ASP A 1 94 ? -25.754 -3.315 38.093 1.00 57.59 94 ASP A C 1
ATOM 749 O O . ASP A 1 94 ? -26.170 -2.333 38.712 1.00 57.59 94 ASP A O 1
ATOM 753 N N . ASN A 1 95 ? -26.109 -4.559 38.439 1.00 54.19 95 ASN A N 1
ATOM 754 C CA . ASN A 1 95 ? -26.914 -4.858 39.630 1.00 54.19 95 ASN A CA 1
ATOM 755 C C . ASN A 1 95 ? -26.082 -4.956 40.916 1.00 54.19 95 ASN A C 1
ATOM 757 O O . ASN A 1 95 ? -26.640 -4.785 41.999 1.00 54.19 95 ASN A O 1
ATOM 761 N N . ASP A 1 96 ? -24.768 -5.138 40.793 1.00 51.38 96 ASP A N 1
ATOM 762 C CA . ASP A 1 96 ? -23.877 -5.392 41.912 1.00 51.38 96 ASP A CA 1
ATOM 763 C C . ASP A 1 96 ? -22.783 -4.315 41.949 1.00 51.38 96 ASP A C 1
ATOM 765 O O . ASP A 1 96 ? -21.681 -4.473 41.432 1.00 51.38 96 ASP A O 1
ATOM 769 N N . ASN A 1 97 ? -23.041 -3.251 42.720 1.00 51.22 97 ASN A N 1
ATOM 770 C CA . ASN A 1 97 ? -21.987 -2.522 43.449 1.00 51.22 97 ASN A CA 1
ATOM 771 C C . ASN A 1 97 ? -21.320 -3.427 44.518 1.00 51.22 97 ASN A C 1
ATOM 773 O O . ASN A 1 97 ? -20.860 -2.942 45.553 1.00 51.22 97 ASN A O 1
ATOM 777 N N . GLU A 1 98 ? -21.312 -4.744 44.320 1.00 55.88 98 GLU A N 1
ATOM 778 C CA . GLU A 1 98 ? -20.560 -5.669 45.144 1.00 55.88 98 GLU A CA 1
ATOM 779 C C . GLU A 1 98 ? -19.119 -5.596 44.656 1.00 55.88 98 GLU A C 1
ATOM 781 O O . GLU A 1 98 ? -18.732 -6.130 43.616 1.00 55.88 98 GLU A O 1
ATOM 786 N N . GLU A 1 99 ? -18.323 -4.840 45.404 1.00 58.31 99 GLU A N 1
ATOM 787 C CA . GLU A 1 99 ? -16.875 -4.939 45.370 1.00 58.31 99 GLU A CA 1
ATOM 788 C C . GLU A 1 99 ? -16.523 -6.430 45.446 1.00 58.31 99 GLU A C 1
ATOM 790 O O . GLU A 1 99 ? -16.810 -7.088 46.443 1.00 58.31 99 GLU A O 1
ATOM 795 N N . ILE A 1 100 ? -15.997 -6.993 44.352 1.00 66.62 100 ILE A N 1
ATOM 796 C CA . ILE A 1 100 ? -15.656 -8.416 44.283 1.00 66.62 100 ILE A CA 1
ATOM 797 C C . ILE A 1 100 ? -14.610 -8.679 45.370 1.00 66.62 100 ILE A C 1
ATOM 799 O O . ILE A 1 100 ? -13.432 -8.351 45.204 1.00 66.62 100 ILE A O 1
ATOM 803 N N . GLU A 1 101 ? -15.037 -9.256 46.492 1.00 69.31 101 GLU A N 1
ATOM 804 C CA . GLU A 1 101 ? -14.138 -9.632 47.575 1.00 69.31 101 GLU A CA 1
ATOM 805 C C . GLU A 1 101 ? -13.285 -10.810 47.104 1.00 69.31 101 GLU A C 1
ATOM 807 O O . GLU A 1 101 ? -13.726 -11.960 47.053 1.00 69.31 101 GLU A O 1
ATOM 812 N N . ILE A 1 102 ? -12.043 -10.521 46.719 1.00 74.94 102 ILE A N 1
ATOM 813 C CA . ILE A 1 102 ? -11.092 -11.554 46.319 1.00 74.94 102 ILE A CA 1
ATOM 814 C C . ILE A 1 102 ? -10.761 -12.390 47.564 1.00 74.94 102 ILE A C 1
ATOM 816 O O . ILE A 1 102 ? -10.264 -11.835 48.551 1.00 74.94 102 ILE A O 1
ATOM 820 N N . PRO A 1 103 ? -10.991 -13.717 47.539 1.00 83.56 103 PRO A N 1
ATOM 821 C CA . PRO A 1 103 ? -10.612 -14.594 48.640 1.00 83.56 103 PRO A CA 1
ATOM 822 C C . PRO A 1 103 ? -9.126 -14.440 48.973 1.00 83.56 103 PRO A C 1
ATOM 824 O O . PRO A 1 103 ? -8.292 -14.310 48.074 1.00 83.56 103 PRO A O 1
ATOM 827 N N . LYS A 1 104 ? -8.773 -14.474 50.264 1.00 79.38 104 LYS A N 1
ATOM 828 C CA . LYS A 1 104 ? -7.396 -14.222 50.737 1.00 79.38 104 LYS A CA 1
ATOM 829 C C . LYS A 1 104 ? -6.376 -15.158 50.090 1.00 79.38 104 LYS A C 1
ATOM 831 O O . LYS A 1 104 ? -5.238 -14.768 49.864 1.00 79.38 104 LYS A O 1
ATOM 836 N N . GLU A 1 105 ? -6.801 -16.369 49.764 1.00 84.56 105 GLU A N 1
ATOM 837 C CA . GLU A 1 105 ? -6.010 -17.410 49.115 1.00 84.56 105 GLU A CA 1
ATOM 838 C C . GLU A 1 105 ? -5.658 -17.074 47.657 1.00 84.56 105 GLU A C 1
ATOM 840 O O . GLU A 1 105 ? -4.680 -17.591 47.123 1.00 84.56 105 GLU A O 1
ATOM 845 N N . LEU A 1 106 ? -6.457 -16.223 47.005 1.00 81.88 106 LEU A N 1
ATOM 846 C CA . LEU A 1 106 ? -6.306 -15.822 45.604 1.00 81.88 106 LEU A CA 1
ATOM 847 C C . LEU A 1 106 ? -5.766 -14.396 45.446 1.00 81.88 106 LEU A C 1
ATOM 849 O O . LEU A 1 106 ? -5.532 -13.948 44.325 1.00 81.88 106 LEU A O 1
ATOM 853 N N . LEU A 1 107 ? -5.544 -13.678 46.547 1.00 86.19 107 LEU A N 1
ATOM 854 C CA . LEU A 1 107 ? -5.042 -12.308 46.511 1.00 86.19 107 LEU A CA 1
ATOM 855 C C . LEU A 1 107 ? -3.642 -12.234 45.880 1.00 86.19 107 LEU A C 1
ATOM 857 O O . LEU A 1 107 ? -3.371 -11.356 45.061 1.00 86.19 107 LEU A O 1
ATOM 861 N N . ASP A 1 108 ? -2.779 -13.200 46.195 1.00 84.50 108 ASP A N 1
ATOM 862 C CA . ASP A 1 108 ? -1.408 -13.257 45.678 1.00 84.50 108 ASP A CA 1
ATOM 863 C C . ASP A 1 108 ? -1.372 -13.560 44.170 1.00 84.50 108 ASP A C 1
ATOM 865 O O . ASP A 1 108 ? -0.590 -12.976 43.423 1.00 84.50 108 ASP A O 1
ATOM 869 N N . SER A 1 109 ? -2.247 -14.448 43.685 1.00 86.38 109 SER A N 1
ATOM 870 C CA . SER A 1 109 ? -2.324 -14.771 42.254 1.00 86.38 109 SER A CA 1
ATOM 871 C C . SER A 1 109 ? -2.995 -13.657 41.452 1.00 86.38 109 SER A C 1
ATOM 873 O O . SER A 1 109 ? -2.574 -13.367 40.330 1.00 86.38 109 SER A O 1
ATOM 875 N N . TYR A 1 110 ? -3.996 -12.997 42.034 1.00 83.88 110 TYR A N 1
ATOM 876 C CA . TYR A 1 110 ? -4.648 -11.838 41.437 1.00 83.88 110 TYR A CA 1
ATOM 877 C C . TYR A 1 110 ? -3.697 -10.646 41.307 1.00 83.88 110 TYR A C 1
ATOM 879 O O . TYR A 1 110 ? -3.610 -10.063 40.228 1.00 83.88 110 TYR A O 1
ATOM 887 N N . THR A 1 111 ? -2.962 -10.301 42.370 1.00 83.06 111 THR A N 1
ATOM 888 C CA . THR A 1 111 ? -1.974 -9.206 42.334 1.00 83.06 111 THR A CA 1
ATOM 889 C C . THR A 1 111 ? -0.893 -9.484 41.298 1.00 83.06 111 THR A C 1
ATOM 891 O O . THR A 1 111 ? -0.644 -8.639 40.442 1.00 83.06 111 THR A O 1
ATOM 894 N N . LEU A 1 112 ? -0.357 -10.708 41.262 1.00 84.25 112 LEU A N 1
ATOM 895 C CA . LEU A 1 112 ? 0.597 -11.116 40.234 1.00 84.25 112 LEU A CA 1
ATOM 896 C C . LEU A 1 112 ? 0.034 -10.945 38.816 1.00 84.25 112 LEU A C 1
ATOM 898 O O . LEU A 1 112 ? 0.711 -10.389 37.958 1.00 84.25 112 LEU A O 1
ATOM 902 N N . CYS A 1 113 ? -1.194 -11.399 38.552 1.00 81.75 113 CYS A N 1
ATOM 903 C CA . CYS A 1 113 ? -1.803 -11.291 37.224 1.00 81.75 113 CYS A CA 1
ATOM 904 C C . CYS A 1 113 ? -2.097 -9.837 36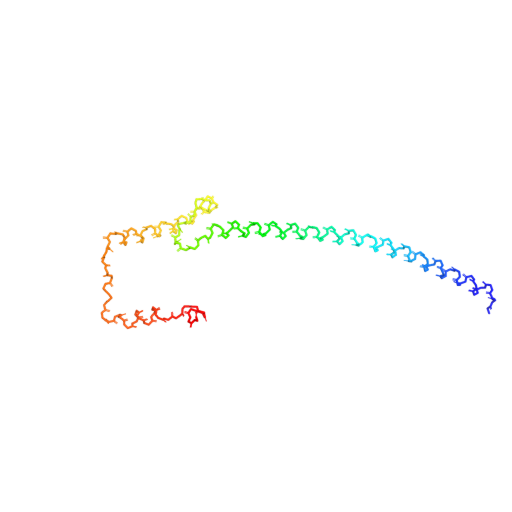.828 1.00 81.75 113 CYS A C 1
ATOM 906 O O . CYS A 1 113 ? -1.917 -9.476 35.668 1.00 81.75 113 CYS A O 1
ATOM 908 N N . LYS A 1 114 ? -2.550 -9.016 37.780 1.00 80.69 114 LYS A N 1
ATOM 909 C CA . LYS A 1 114 ? -2.862 -7.600 37.567 1.00 80.69 114 LYS A CA 1
ATOM 910 C C . LYS A 1 114 ? -1.609 -6.780 37.266 1.00 80.69 114 LYS A C 1
ATOM 912 O O . LYS A 1 114 ? -1.644 -5.913 36.400 1.00 80.69 114 LYS A O 1
ATOM 917 N N . ASP A 1 115 ? -0.524 -7.069 37.974 1.00 81.31 115 ASP A N 1
ATOM 918 C CA . ASP A 1 115 ? 0.718 -6.304 37.884 1.00 81.31 115 ASP A CA 1
ATOM 919 C C . ASP A 1 115 ? 1.659 -6.837 36.791 1.00 81.31 115 ASP A C 1
ATOM 921 O O . ASP A 1 115 ? 2.689 -6.226 36.505 1.00 81.31 115 ASP A O 1
ATOM 925 N N . THR A 1 116 ? 1.325 -7.969 36.159 1.00 81.75 116 THR A N 1
ATOM 926 C CA . THR A 1 116 ? 2.107 -8.517 35.048 1.00 81.75 116 THR A CA 1
ATOM 927 C C . THR A 1 116 ? 1.821 -7.728 33.767 1.00 81.75 116 THR A C 1
ATOM 929 O O . THR A 1 116 ? 0.690 -7.754 33.279 1.00 81.75 116 THR A O 1
ATOM 932 N N . PRO A 1 117 ? 2.835 -7.084 33.159 1.00 75.38 117 PRO A N 1
ATOM 933 C CA . PRO A 1 117 ? 2.693 -6.432 31.862 1.00 75.38 117 PRO A CA 1
ATOM 934 C C . PRO A 1 117 ? 2.269 -7.465 30.812 1.00 75.38 117 PRO A C 1
ATOM 936 O O . PRO A 1 117 ? 2.993 -8.432 30.562 1.00 75.38 117 PRO A O 1
ATOM 939 N N . LEU A 1 118 ? 1.098 -7.280 30.200 1.00 72.62 118 LEU A N 1
ATOM 940 C CA . LEU A 1 118 ? 0.600 -8.192 29.165 1.00 72.62 118 LEU A CA 1
ATOM 941 C C . LEU A 1 118 ? 1.311 -7.953 27.829 1.00 72.62 118 LEU A C 1
ATOM 943 O O . LEU A 1 118 ? 1.465 -8.881 27.031 1.00 72.62 118 LEU A O 1
ATOM 947 N N . LEU A 1 119 ? 1.781 -6.726 27.594 1.00 75.88 119 LEU A N 1
ATOM 948 C CA . LEU A 1 119 ? 2.532 -6.343 26.407 1.00 75.88 119 LEU A CA 1
ATOM 949 C C . LEU A 1 119 ? 3.939 -5.857 26.766 1.00 75.88 119 LEU A C 1
ATOM 951 O O . LEU A 1 119 ? 4.188 -5.265 27.812 1.00 75.88 119 LEU A O 1
ATOM 955 N N . TYR A 1 120 ? 4.866 -6.034 25.819 1.00 59.00 120 TYR A N 1
ATOM 956 C CA . TYR A 1 120 ? 6.282 -5.645 25.925 1.00 59.00 120 TYR A CA 1
ATOM 957 C C . TYR A 1 120 ? 6.514 -4.141 26.203 1.00 59.00 120 TYR A C 1
ATOM 959 O O . TYR A 1 120 ? 7.644 -3.732 26.457 1.00 59.00 120 TYR A O 1
ATOM 967 N N . LYS A 1 121 ? 5.469 -3.306 26.142 1.00 55.41 121 LYS A N 1
ATOM 968 C CA . LYS A 1 121 ? 5.536 -1.857 26.375 1.00 55.41 121 LYS A CA 1
ATOM 969 C C . LYS A 1 121 ? 4.684 -1.347 27.535 1.00 55.41 121 LYS A C 1
ATOM 971 O O . LYS A 1 121 ? 4.729 -0.153 27.791 1.00 55.41 121 LYS A O 1
ATOM 976 N N . ASP A 1 122 ? 3.961 -2.206 28.246 1.00 59.03 122 ASP A N 1
ATOM 977 C CA . ASP A 1 122 ? 3.079 -1.744 29.330 1.00 59.03 122 ASP A CA 1
ATOM 978 C C . ASP A 1 122 ? 3.860 -1.297 30.583 1.00 59.03 122 ASP A C 1
ATOM 980 O O . ASP A 1 122 ? 3.288 -0.753 31.520 1.00 59.03 122 ASP A O 1
ATOM 984 N N . SER A 1 123 ? 5.179 -1.508 30.605 1.00 57.41 123 SER A N 1
ATOM 985 C CA . SER A 1 123 ? 6.087 -1.162 31.703 1.00 57.41 123 SER A CA 1
ATOM 986 C C . SER A 1 123 ? 7.005 0.045 31.423 1.00 57.41 123 SER A C 1
ATOM 988 O O . SER A 1 123 ? 7.971 0.243 32.166 1.00 57.41 123 SER A O 1
ATOM 990 N N . GLN A 1 124 ? 6.727 0.851 30.385 1.00 47.62 124 GLN A N 1
ATOM 991 C CA . GLN A 1 124 ? 7.413 2.129 30.102 1.00 47.62 124 GLN A CA 1
ATOM 992 C C . GLN A 1 124 ? 6.490 3.341 30.192 1.00 47.62 124 GLN A C 1
ATOM 994 O O . GLN A 1 124 ? 5.395 3.293 29.597 1.00 47.62 124 GLN A O 1
#

Sequence (124 aa):
MSSDSVRSALEKEYQKLSLRNDELVKQDSTLRKEYTTLLRKASSLASVLKVMDSKLAEQCEIEQPKLIGDRALKLVPGLQWYNDQINLVTQSFDNDNEEIEIPKELLDSYTLCKDTPLLYKDSQ